Protein AF-A0AA46AZ14-F1 (afdb_monomer_lite)

Foldseek 3Di:
DKDKQAQQDAPDPVSVVCLCVLLVPLVQWDDWDDDDRIIITDGDLVPDDLVSLVSVLVSCVVRVGDLPVCVVNPPDQSDPVSVVSNVVSVVVVVVVVVVPD

Sequence (101 aa):
MELEAKSVYFFSQQDEDFFFEWIGRIGCINNVVGRGGTIYIGLDQNAVLEDEVWEIVAVFSRYRVPLAQLGALDRAGYSRVLRRELRRWSAQKAEGTQELE

pLDDT: mean 82.37, std 15.9, range [35.94, 97.38]

Secondary structure (DSSP, 8-state):
-EEEEET---SSHHHHHHHHHHHHT-TTEEEEEEETTEEEEEE-TTS--HHHHHHHHHHHHHTT--GGGGGGG-SS---HHHHHHHHHHHHHHHHHHTT--

Structure (mmCIF, N/CA/C/O backbone):
data_AF-A0AA46AZ14-F1
#
_entry.id   AF-A0AA46AZ14-F1
#
loop_
_atom_site.group_PDB
_atom_site.id
_atom_site.type_symbol
_atom_site.label_atom_id
_atom_site.label_alt_id
_atom_site.label_comp_id
_atom_site.label_asym_id
_atom_site.label_entity_id
_atom_site.label_seq_id
_atom_site.pdbx_PDB_ins_code
_atom_site.Cartn_x
_atom_site.Cartn_y
_atom_site.Cartn_z
_atom_site.occupancy
_atom_site.B_iso_or_equiv
_atom_site.auth_seq_id
_atom_site.auth_comp_id
_atom_site.auth_asym_id
_atom_site.auth_atom_id
_atom_site.pdbx_PDB_model_num
ATOM 1 N N . MET A 1 1 ? 7.741 -10.047 -2.901 1.00 87.38 1 MET A N 1
ATOM 2 C CA . MET A 1 1 ? 7.834 -9.411 -1.566 1.00 87.38 1 MET A CA 1
ATOM 3 C C . MET A 1 1 ? 6.456 -9.432 -0.935 1.00 87.38 1 MET A C 1
ATOM 5 O O . MET A 1 1 ? 5.487 -9.519 -1.673 1.00 87.38 1 MET A O 1
ATOM 9 N N . GLU A 1 2 ? 6.360 -9.378 0.388 1.00 91.81 2 GLU A N 1
ATOM 10 C CA . GLU A 1 2 ? 5.081 -9.290 1.096 1.00 91.81 2 GLU A CA 1
ATOM 11 C C . GLU A 1 2 ? 5.080 -8.051 2.000 1.00 91.81 2 GLU A C 1
ATOM 13 O O . GLU A 1 2 ? 6.086 -7.758 2.650 1.00 91.81 2 GLU A O 1
ATOM 18 N N . LEU A 1 3 ? 3.978 -7.303 1.979 1.00 93.38 3 LEU A N 1
ATOM 19 C CA . LEU A 1 3 ? 3.699 -6.166 2.852 1.00 93.38 3 LEU A CA 1
ATOM 20 C C . LEU A 1 3 ? 2.645 -6.574 3.885 1.00 93.38 3 LEU A C 1
ATOM 22 O O . LEU A 1 3 ? 1.748 -7.363 3.596 1.00 93.38 3 LEU A O 1
ATOM 26 N N . GLU A 1 4 ? 2.732 -6.006 5.081 1.00 94.19 4 GLU A N 1
ATOM 27 C CA . GLU A 1 4 ? 1.869 -6.319 6.215 1.00 94.19 4 GLU A CA 1
ATOM 28 C C . GLU A 1 4 ? 1.075 -5.085 6.655 1.00 94.19 4 GLU A C 1
ATOM 30 O O . GLU A 1 4 ? 1.617 -4.133 7.221 1.00 94.19 4 GLU A O 1
ATOM 35 N N . ALA A 1 5 ? -0.239 -5.117 6.471 1.00 93.56 5 ALA A N 1
ATOM 36 C CA . ALA A 1 5 ? -1.153 -4.127 7.020 1.00 93.56 5 ALA A CA 1
ATOM 37 C C . ALA A 1 5 ? -1.755 -4.653 8.332 1.00 93.56 5 ALA A C 1
ATOM 39 O O . ALA A 1 5 ? -2.718 -5.420 8.344 1.00 93.56 5 ALA A O 1
ATOM 40 N N . LYS A 1 6 ? -1.123 -4.285 9.453 1.00 91.38 6 LYS A N 1
ATOM 41 C CA . LYS A 1 6 ? -1.500 -4.733 10.804 1.00 91.38 6 LYS A CA 1
ATOM 42 C C . LYS A 1 6 ? -2.581 -3.850 11.402 1.00 91.38 6 LYS A C 1
ATOM 44 O O . LYS A 1 6 ? -2.446 -2.630 11.367 1.00 91.38 6 LYS A O 1
ATOM 49 N N . SER A 1 7 ? -3.578 -4.479 12.020 1.00 86.75 7 SER A N 1
ATOM 50 C CA . SER A 1 7 ? -4.634 -3.816 12.792 1.00 86.75 7 SER A CA 1
ATOM 51 C C . SER A 1 7 ? -5.295 -2.667 12.028 1.00 86.75 7 SER A C 1
ATOM 53 O O . SER A 1 7 ? -5.525 -1.596 12.590 1.00 86.75 7 SER A O 1
ATOM 55 N N . VAL A 1 8 ? -5.564 -2.879 10.735 1.00 91.38 8 VAL A N 1
ATOM 56 C CA . VAL A 1 8 ? -6.283 -1.898 9.921 1.00 91.38 8 VAL A CA 1
ATOM 57 C C . VAL A 1 8 ? -7.666 -1.699 10.523 1.00 91.38 8 VAL A C 1
ATOM 59 O O . VAL A 1 8 ? -8.389 -2.663 10.770 1.00 91.38 8 VAL A O 1
ATOM 62 N N . TYR A 1 9 ? -8.007 -0.444 10.790 1.00 90.88 9 TYR A N 1
ATOM 63 C CA . TYR A 1 9 ? -9.303 -0.085 11.335 1.00 90.88 9 TYR A CA 1
ATOM 64 C C . TYR A 1 9 ? -10.186 0.466 10.224 1.00 90.88 9 TYR A C 1
ATOM 66 O O . TYR A 1 9 ? -9.896 1.529 9.674 1.00 90.88 9 TYR A O 1
ATOM 74 N N . PHE A 1 10 ? -11.259 -0.257 9.918 1.00 94.19 10 PHE A N 1
ATOM 75 C CA . PHE A 1 10 ? -12.283 0.173 8.974 1.00 94.19 10 PHE A CA 1
ATOM 76 C C . PHE A 1 10 ? -13.452 0.793 9.732 1.00 94.19 10 PHE A C 1
ATOM 78 O O . PHE A 1 10 ? -13.935 0.234 10.717 1.00 94.19 10 PHE A O 1
ATOM 85 N N . PHE A 1 11 ? -13.930 1.948 9.270 1.00 92.88 11 PHE A N 1
ATOM 86 C CA . PHE A 1 11 ? -15.050 2.639 9.923 1.00 92.88 11 PHE A CA 1
ATOM 87 C C . PHE A 1 11 ? -16.424 2.095 9.505 1.00 92.88 11 PHE A C 1
ATOM 89 O O . PHE A 1 11 ? -17.430 2.387 10.150 1.00 92.88 11 PHE A O 1
ATOM 96 N N . SER A 1 12 ? -16.487 1.336 8.410 1.00 96.62 12 SER A N 1
ATOM 97 C CA . SER A 1 12 ? -17.700 0.693 7.896 1.00 96.62 12 SER A CA 1
ATOM 98 C C . SER A 1 12 ? -17.339 -0.428 6.921 1.00 96.62 12 SER A C 1
ATOM 100 O O . SER A 1 12 ? -16.217 -0.454 6.418 1.00 96.62 12 SER A O 1
ATOM 102 N N . GLN A 1 13 ? -18.304 -1.288 6.582 1.00 96.25 13 GLN A N 1
ATOM 103 C CA . GLN A 1 13 ? -18.116 -2.310 5.543 1.00 96.25 13 GLN A CA 1
ATOM 104 C C . GLN A 1 13 ? -17.702 -1.693 4.201 1.00 96.25 13 GLN A C 1
ATOM 106 O O . GLN A 1 13 ? -16.789 -2.173 3.550 1.00 96.25 13 GLN A O 1
ATOM 111 N N . GLN A 1 14 ? -18.311 -0.566 3.824 1.00 97.38 14 GLN A N 1
ATOM 112 C CA . GLN A 1 14 ? -17.982 0.126 2.579 1.00 97.38 14 GLN A CA 1
ATOM 113 C C . GLN A 1 14 ? -16.526 0.625 2.557 1.00 97.38 14 GLN A C 1
ATOM 115 O O . GLN A 1 14 ? -15.893 0.653 1.507 1.00 97.38 14 GLN A O 1
ATOM 120 N N . ASP A 1 15 ? -15.994 1.044 3.707 1.00 96.75 15 ASP A N 1
ATOM 121 C CA . ASP A 1 15 ? -14.606 1.504 3.838 1.00 96.75 15 ASP A CA 1
ATOM 122 C C . ASP A 1 15 ? -13.606 0.344 3.708 1.00 96.75 15 ASP A C 1
ATOM 124 O O . ASP A 1 15 ? -12.543 0.515 3.108 1.00 96.75 15 ASP A O 1
ATOM 128 N N . GLU A 1 16 ? -13.974 -0.834 4.217 1.00 95.31 16 GLU A N 1
ATOM 129 C CA . GLU A 1 16 ? -13.253 -2.091 3.995 1.00 95.31 16 GLU A CA 1
ATOM 130 C C . GLU A 1 16 ? -13.298 -2.511 2.518 1.00 95.31 16 GLU A C 1
ATOM 132 O O . GLU A 1 16 ? -12.259 -2.807 1.927 1.00 95.31 16 GLU A O 1
ATOM 137 N N . ASP A 1 17 ? -14.469 -2.460 1.884 1.00 96.31 17 ASP A N 1
ATOM 138 C CA . ASP A 1 17 ? -14.624 -2.810 0.469 1.00 96.31 17 ASP A CA 1
ATOM 139 C C . ASP A 1 17 ? -13.764 -1.897 -0.418 1.00 96.31 17 ASP A C 1
ATOM 141 O O . ASP A 1 17 ? -13.045 -2.375 -1.298 1.00 96.31 17 ASP A O 1
ATOM 145 N N . PHE A 1 18 ? -13.747 -0.587 -0.134 1.00 97.06 18 PHE A N 1
ATOM 146 C CA . PHE A 1 18 ? -12.887 0.366 -0.838 1.00 97.06 18 PHE A CA 1
ATOM 147 C C . PHE A 1 18 ? -11.399 0.060 -0.672 1.00 97.06 18 PHE A C 1
ATOM 149 O O . PHE A 1 18 ? -10.643 0.232 -1.628 1.00 97.06 18 PHE A O 1
ATOM 156 N N . PHE A 1 19 ? -10.964 -0.396 0.505 1.00 95.94 19 PHE A N 1
ATOM 157 C CA . PHE A 1 19 ? -9.573 -0.787 0.723 1.00 95.94 19 PHE A CA 1
ATOM 158 C C . PHE A 1 19 ? -9.172 -1.931 -0.209 1.00 95.94 19 PHE A C 1
ATOM 160 O O . PHE A 1 19 ? -8.167 -1.835 -0.917 1.00 95.94 19 PHE A O 1
ATOM 167 N N . PHE A 1 20 ? -9.972 -2.999 -0.237 1.00 95.38 20 PHE A N 1
ATOM 168 C CA . PHE A 1 20 ? -9.674 -4.175 -1.050 1.00 95.38 20 PHE A CA 1
ATOM 169 C C . PHE A 1 20 ? -9.827 -3.906 -2.549 1.00 95.38 20 PHE A C 1
ATOM 171 O O . PHE A 1 20 ? -8.990 -4.357 -3.331 1.00 95.38 20 PHE A O 1
ATOM 178 N N . GLU A 1 21 ? -10.836 -3.135 -2.960 1.00 96.38 21 GLU A N 1
ATOM 179 C CA . GLU A 1 21 ? -11.024 -2.728 -4.356 1.00 96.38 21 GLU A CA 1
ATOM 180 C C . GLU A 1 21 ? -9.859 -1.866 -4.853 1.00 96.38 21 GLU A C 1
ATOM 182 O O . GLU A 1 21 ? -9.366 -2.069 -5.964 1.00 96.38 21 GLU A O 1
ATOM 187 N N . TRP A 1 22 ? -9.395 -0.918 -4.035 1.00 96.88 22 TRP A N 1
ATOM 188 C CA . TRP A 1 22 ? -8.267 -0.063 -4.386 1.00 96.88 22 TRP A CA 1
ATOM 189 C C . TRP A 1 22 ? -6.985 -0.887 -4.523 1.00 96.88 22 TRP A C 1
ATOM 191 O O . TRP A 1 22 ? -6.348 -0.844 -5.573 1.00 96.88 22 TRP A O 1
ATOM 201 N N . ILE A 1 23 ? -6.643 -1.705 -3.524 1.00 95.44 23 ILE A N 1
ATOM 202 C CA . ILE A 1 23 ? -5.461 -2.578 -3.582 1.00 95.44 23 ILE A CA 1
ATOM 203 C C . ILE A 1 23 ? -5.521 -3.527 -4.782 1.00 95.44 23 ILE A C 1
ATOM 205 O O . ILE A 1 23 ? -4.524 -3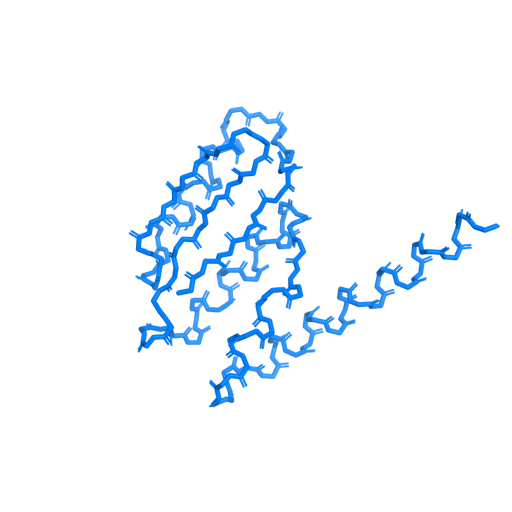.692 -5.478 1.00 95.44 23 ILE A O 1
ATOM 209 N N . GLY A 1 24 ? -6.685 -4.115 -5.064 1.00 94.88 24 GLY A N 1
ATOM 210 C CA . GLY A 1 24 ? -6.866 -5.047 -6.178 1.00 94.88 24 GLY A CA 1
ATOM 211 C C . GLY A 1 24 ? -6.685 -4.427 -7.569 1.00 94.88 24 GLY A C 1
ATOM 212 O O . GLY A 1 24 ? -6.552 -5.162 -8.545 1.00 94.88 24 GLY A O 1
ATOM 213 N N . ARG A 1 25 ? -6.670 -3.093 -7.683 1.00 95.75 25 ARG A N 1
ATOM 214 C CA . ARG A 1 25 ? -6.407 -2.371 -8.940 1.00 95.75 25 ARG A CA 1
ATOM 215 C C . ARG A 1 25 ? -4.929 -2.076 -9.187 1.00 95.75 25 ARG A C 1
ATOM 217 O O . ARG A 1 25 ? -4.585 -1.671 -10.295 1.00 95.75 25 ARG A O 1
ATOM 224 N N . ILE A 1 26 ? -4.071 -2.248 -8.185 1.00 95.06 26 ILE A N 1
ATOM 225 C CA . ILE A 1 26 ? -2.637 -1.969 -8.295 1.00 95.06 26 ILE A CA 1
ATOM 226 C C . ILE A 1 26 ? -1.969 -3.178 -8.962 1.00 95.06 26 ILE A C 1
ATOM 228 O O . ILE A 1 26 ? -1.960 -4.272 -8.404 1.00 95.06 26 ILE A O 1
ATOM 232 N N . GLY A 1 27 ? -1.417 -2.994 -10.160 1.00 94.38 27 GLY A N 1
ATOM 233 C CA . GLY A 1 27 ? -0.978 -4.090 -11.031 1.00 94.38 27 GLY A CA 1
ATOM 234 C C . GLY A 1 27 ? 0.177 -4.929 -10.478 1.00 94.38 27 GLY A C 1
ATOM 235 O O . GLY A 1 27 ? 0.197 -6.143 -10.679 1.00 94.38 27 GLY A O 1
ATOM 236 N N . CYS A 1 28 ? 1.109 -4.332 -9.733 1.00 92.62 28 CYS A N 1
ATOM 237 C CA . CYS A 1 28 ? 2.194 -5.073 -9.082 1.00 92.62 28 CYS A CA 1
ATOM 238 C C . CYS A 1 28 ? 1.754 -5.913 -7.868 1.00 92.62 28 CYS A C 1
ATOM 240 O O . CYS A 1 28 ? 2.569 -6.673 -7.331 1.00 92.62 28 CYS A O 1
ATOM 242 N N . ILE A 1 29 ? 0.492 -5.815 -7.432 1.00 95.19 29 ILE A N 1
ATOM 243 C CA . ILE A 1 29 ? -0.060 -6.615 -6.336 1.00 95.19 29 ILE A CA 1
ATOM 244 C C . ILE A 1 29 ? -0.632 -7.912 -6.902 1.00 95.19 29 ILE A C 1
ATOM 246 O O . ILE A 1 29 ? -1.594 -7.920 -7.663 1.00 95.19 29 ILE A O 1
ATOM 250 N N . ASN A 1 30 ? -0.037 -9.035 -6.5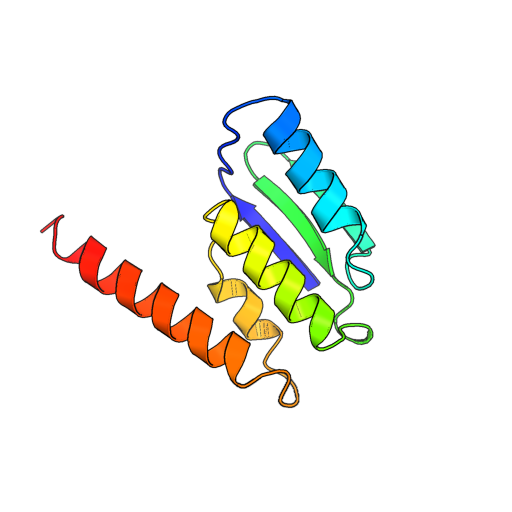09 1.00 94.56 30 ASN A N 1
ATOM 251 C CA . ASN A 1 30 ? -0.395 -10.355 -7.031 1.00 94.56 30 ASN A CA 1
ATOM 252 C C . ASN A 1 30 ? -1.249 -11.184 -6.067 1.00 94.56 30 ASN A C 1
ATOM 254 O O . ASN A 1 30 ? -1.795 -12.213 -6.466 1.00 94.56 30 ASN A O 1
ATOM 258 N N . ASN A 1 31 ? -1.349 -10.771 -4.802 1.00 94.75 31 ASN A N 1
ATOM 259 C CA . ASN A 1 31 ? -2.087 -11.506 -3.786 1.00 94.75 31 ASN A CA 1
ATOM 260 C C . ASN A 1 31 ? -2.486 -10.603 -2.613 1.00 94.75 31 ASN A C 1
ATOM 262 O O . ASN A 1 31 ? -1.710 -9.744 -2.203 1.00 94.75 31 ASN A O 1
ATOM 266 N N . VAL A 1 32 ? -3.658 -10.842 -2.023 1.00 95.50 32 VAL A N 1
ATOM 267 C CA . VAL A 1 32 ? -4.123 -10.157 -0.807 1.00 95.50 32 VAL A CA 1
ATOM 268 C C . VAL A 1 32 ? -4.842 -11.165 0.080 1.00 95.50 32 VAL A C 1
ATOM 270 O O . VAL A 1 32 ? -5.825 -11.771 -0.340 1.00 95.50 32 VAL A O 1
ATOM 273 N N . VAL A 1 33 ? -4.355 -11.372 1.304 1.00 93.88 33 VAL A N 1
ATOM 274 C CA . VAL A 1 33 ? -4.902 -12.377 2.226 1.00 93.88 33 VAL A CA 1
ATOM 275 C C . VAL A 1 33 ? -4.970 -11.828 3.645 1.00 93.88 33 VAL A C 1
ATOM 277 O O . VAL A 1 33 ? -3.956 -11.444 4.223 1.00 93.88 33 VAL A O 1
ATOM 280 N N . GLY A 1 34 ? -6.157 -11.858 4.249 1.00 91.06 34 GLY A N 1
ATOM 281 C CA . GLY A 1 34 ? -6.327 -11.611 5.681 1.00 91.06 34 GLY A CA 1
ATOM 282 C C . GLY A 1 34 ? -5.974 -12.846 6.513 1.00 91.06 34 GLY A C 1
ATOM 283 O O . GLY A 1 34 ? -6.446 -13.948 6.227 1.00 91.06 34 GLY A O 1
ATOM 284 N N . ARG A 1 35 ? -5.156 -12.687 7.559 1.00 90.56 35 ARG A N 1
ATOM 285 C CA . ARG A 1 35 ? -4.914 -13.722 8.578 1.00 90.56 35 ARG A CA 1
ATOM 286 C C . ARG A 1 35 ? -4.892 -13.091 9.966 1.00 90.56 35 ARG A C 1
ATOM 288 O O . ARG A 1 35 ? -3.994 -12.316 10.298 1.00 90.56 35 ARG A O 1
ATOM 295 N N . GLY A 1 36 ? -5.872 -13.450 10.793 1.00 88.75 36 GLY A N 1
ATOM 296 C CA . GLY A 1 36 ? -6.053 -12.823 12.102 1.00 88.75 36 GLY A CA 1
ATOM 297 C C . GLY A 1 36 ? -6.277 -11.316 11.954 1.00 88.75 36 GLY A C 1
ATOM 298 O O . GLY A 1 36 ? -7.140 -10.900 11.192 1.00 88.75 36 GLY A O 1
ATOM 299 N N . GLY A 1 37 ? -5.482 -10.507 12.658 1.00 89.19 37 GLY A N 1
ATOM 300 C CA . GLY A 1 37 ? -5.537 -9.039 12.598 1.00 89.19 37 GLY A CA 1
ATOM 301 C C . GLY A 1 37 ? -4.611 -8.393 11.562 1.00 89.19 37 GLY A C 1
ATOM 302 O O . GLY A 1 37 ? -4.356 -7.193 11.653 1.00 89.19 37 GLY A O 1
ATOM 303 N N . THR A 1 38 ? -4.059 -9.164 10.623 1.00 93.62 38 THR A N 1
ATOM 304 C CA . THR A 1 38 ? -3.102 -8.664 9.626 1.00 93.62 38 THR A CA 1
ATOM 305 C C . THR A 1 38 ? -3.580 -8.991 8.220 1.00 93.62 38 THR A C 1
ATOM 307 O O . THR A 1 38 ? -3.975 -10.123 7.938 1.00 93.62 38 THR A O 1
ATOM 310 N N . ILE A 1 39 ? -3.490 -8.012 7.324 1.00 95.81 39 ILE A N 1
ATOM 311 C CA . ILE A 1 39 ? -3.682 -8.206 5.889 1.00 95.81 39 ILE A CA 1
ATOM 312 C C . ILE A 1 39 ? -2.301 -8.297 5.240 1.00 95.81 39 ILE A C 1
ATOM 314 O O . ILE A 1 39 ? -1.491 -7.376 5.346 1.00 95.81 39 ILE A O 1
ATOM 318 N N . TYR A 1 40 ? -2.033 -9.425 4.595 1.00 95.19 40 TYR A N 1
ATOM 319 C CA . TYR A 1 40 ? -0.805 -9.702 3.863 1.00 95.19 40 TYR A CA 1
ATOM 320 C C . TYR A 1 40 ? -1.017 -9.380 2.389 1.00 95.19 40 TYR A C 1
ATOM 322 O O . TYR A 1 40 ? -1.970 -9.862 1.777 1.00 95.19 40 TYR A O 1
ATOM 330 N N . ILE A 1 41 ? -0.139 -8.556 1.829 1.00 95.94 41 ILE A N 1
ATOM 331 C CA . ILE A 1 41 ? -0.239 -8.040 0.464 1.00 95.94 41 ILE A CA 1
ATOM 332 C C . ILE A 1 41 ? 1.016 -8.482 -0.288 1.00 95.94 41 ILE A C 1
ATOM 334 O O . ILE A 1 41 ? 2.121 -8.002 -0.030 1.00 95.94 41 ILE A O 1
ATOM 338 N N . GLY A 1 42 ? 0.848 -9.433 -1.200 1.00 94.81 42 GLY A N 1
ATOM 339 C CA . GLY A 1 42 ? 1.898 -9.934 -2.076 1.00 94.81 42 GLY A CA 1
ATOM 340 C C . GLY A 1 42 ? 2.164 -8.965 -3.223 1.00 94.81 42 GLY A C 1
ATOM 341 O O . GLY A 1 42 ? 1.245 -8.550 -3.923 1.00 94.81 42 GLY A O 1
ATOM 342 N N . LEU A 1 43 ? 3.434 -8.622 -3.417 1.00 91.62 43 LEU A N 1
ATOM 343 C CA . LEU A 1 43 ? 3.903 -7.682 -4.428 1.00 91.62 43 LEU A CA 1
ATOM 344 C C . LEU A 1 43 ? 5.035 -8.296 -5.262 1.00 91.62 43 LEU A C 1
ATOM 346 O O . LEU A 1 43 ? 6.009 -8.836 -4.715 1.00 91.62 43 LEU A O 1
ATOM 350 N N . ASP A 1 44 ? 4.929 -8.188 -6.586 1.00 90.88 44 ASP A N 1
ATOM 351 C CA . ASP A 1 44 ? 6.016 -8.505 -7.512 1.00 90.88 44 ASP A CA 1
ATOM 352 C C . ASP A 1 44 ? 6.939 -7.294 -7.682 1.00 90.88 44 ASP A C 1
ATOM 354 O O . ASP A 1 44 ? 6.600 -6.314 -8.335 1.00 90.88 44 ASP A O 1
ATOM 358 N N . GLN A 1 45 ? 8.138 -7.381 -7.103 1.00 84.31 45 GLN A N 1
ATOM 359 C CA . GLN A 1 45 ? 9.123 -6.296 -7.120 1.00 84.31 45 GLN A CA 1
ATOM 360 C C . GLN A 1 45 ? 9.639 -5.964 -8.522 1.00 84.31 45 GLN A C 1
ATOM 362 O O . GLN A 1 45 ? 10.111 -4.852 -8.737 1.00 84.31 45 GLN A O 1
ATOM 367 N N . ASN A 1 46 ? 9.581 -6.912 -9.459 1.00 83.81 46 ASN A N 1
ATOM 368 C CA . ASN A 1 46 ? 10.090 -6.697 -10.812 1.00 83.81 46 ASN A CA 1
ATOM 369 C C . ASN A 1 46 ? 9.063 -6.004 -11.718 1.00 83.81 46 ASN A C 1
ATOM 371 O O . ASN A 1 46 ? 9.426 -5.558 -12.804 1.00 83.81 46 ASN A O 1
ATOM 375 N N . ALA A 1 47 ? 7.804 -5.923 -11.279 1.00 85.06 47 ALA A N 1
ATOM 376 C CA . ALA A 1 47 ? 6.695 -5.346 -12.031 1.00 85.06 47 ALA A CA 1
ATOM 377 C C . ALA A 1 47 ? 6.253 -3.968 -11.507 1.00 85.06 47 ALA A C 1
ATOM 379 O O . ALA A 1 47 ? 5.343 -3.381 -12.078 1.00 85.06 47 ALA A O 1
ATOM 380 N N . VAL A 1 48 ? 6.878 -3.455 -10.438 1.00 86.00 48 VAL A N 1
ATOM 381 C CA . VAL A 1 48 ? 6.474 -2.193 -9.798 1.00 86.00 48 VAL A CA 1
ATOM 382 C C . VAL A 1 48 ? 6.740 -1.000 -10.712 1.00 86.00 48 VAL A C 1
ATOM 384 O O . VAL A 1 48 ? 7.887 -0.718 -11.069 1.00 86.00 48 VAL A O 1
ATOM 387 N N . LEU A 1 49 ? 5.682 -0.258 -11.028 1.00 86.44 49 LEU A N 1
ATOM 388 C CA . LEU A 1 49 ? 5.747 1.030 -11.717 1.00 86.44 49 LEU A CA 1
ATOM 389 C C . LEU A 1 49 ? 5.724 2.200 -10.722 1.00 86.44 49 LEU A C 1
ATOM 391 O O . LEU A 1 49 ? 5.267 2.064 -9.589 1.00 86.44 49 LEU A O 1
ATOM 395 N N . GLU A 1 50 ? 6.191 3.380 -11.146 1.00 80.69 50 GLU A N 1
ATOM 396 C CA . GLU A 1 50 ? 6.217 4.567 -10.274 1.00 80.69 50 GLU A CA 1
ATOM 397 C C . GLU A 1 50 ? 4.815 4.942 -9.774 1.00 80.69 50 GLU A C 1
ATOM 399 O O . GLU A 1 50 ? 4.635 5.124 -8.571 1.00 80.69 50 GLU A O 1
ATOM 404 N N . ASP A 1 51 ? 3.821 4.987 -10.664 1.00 85.31 51 ASP A N 1
ATOM 405 C CA . ASP A 1 51 ? 2.431 5.319 -10.318 1.00 85.31 51 ASP A CA 1
ATOM 406 C C . ASP A 1 51 ? 1.827 4.324 -9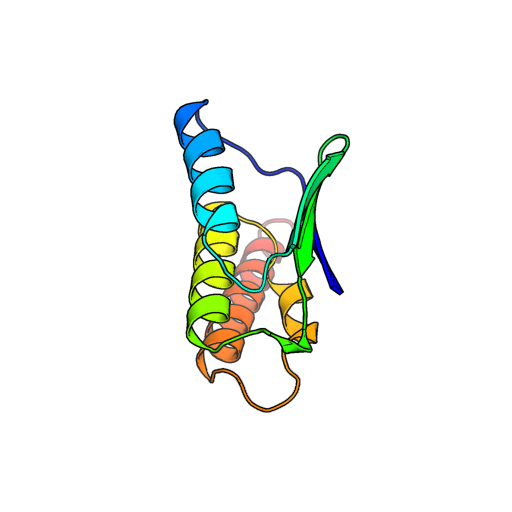.317 1.00 85.31 51 ASP A C 1
ATOM 408 O O . ASP A 1 51 ? 1.058 4.700 -8.440 1.00 85.31 51 ASP A O 1
ATOM 412 N N . GLU A 1 52 ? 2.239 3.060 -9.348 1.00 89.56 52 GLU A N 1
ATOM 413 C CA . GLU A 1 52 ? 1.763 2.061 -8.387 1.00 89.56 52 GLU A CA 1
ATOM 414 C C . GLU A 1 52 ? 2.340 2.287 -6.988 1.00 89.56 52 GLU A C 1
ATOM 416 O O . GLU A 1 52 ? 1.651 2.073 -5.991 1.00 89.56 52 GLU A O 1
ATOM 421 N N . VAL A 1 53 ? 3.580 2.783 -6.889 1.00 87.50 53 VAL A N 1
ATOM 422 C CA . VAL A 1 53 ? 4.157 3.195 -5.599 1.00 87.50 53 VAL A CA 1
ATOM 423 C C . VAL A 1 53 ? 3.324 4.321 -4.985 1.00 87.50 53 VAL A C 1
ATOM 425 O O . VAL A 1 53 ? 3.116 4.326 -3.770 1.00 87.50 53 VAL A O 1
ATOM 428 N N . TRP A 1 54 ? 2.812 5.248 -5.800 1.00 86.00 54 TRP A N 1
ATOM 429 C CA . TRP A 1 54 ? 1.915 6.304 -5.327 1.00 86.00 54 TRP A CA 1
ATOM 430 C C . TRP A 1 54 ? 0.617 5.746 -4.757 1.00 86.00 54 TRP A C 1
ATOM 432 O O . TRP A 1 54 ? 0.236 6.129 -3.649 1.00 86.00 54 TRP A O 1
ATOM 442 N N . GLU A 1 55 ? -0.020 4.817 -5.465 1.00 92.12 55 GLU A N 1
ATOM 443 C CA . GLU A 1 55 ? -1.264 4.188 -5.018 1.00 92.12 55 GLU A CA 1
ATOM 444 C C . GLU A 1 55 ? -1.062 3.409 -3.709 1.00 92.12 55 GLU A C 1
ATOM 446 O O . GLU A 1 55 ? -1.843 3.559 -2.766 1.00 92.12 55 GLU A O 1
ATOM 451 N N . ILE A 1 56 ? 0.043 2.662 -3.582 1.00 91.69 56 ILE A N 1
ATOM 452 C CA . ILE A 1 56 ? 0.376 1.937 -2.346 1.00 91.69 56 ILE A CA 1
ATOM 453 C C . ILE A 1 56 ? 0.580 2.914 -1.181 1.00 91.69 56 ILE A C 1
ATOM 455 O O . ILE A 1 56 ? 0.028 2.711 -0.097 1.00 91.69 56 ILE A O 1
ATOM 459 N N . VAL A 1 57 ? 1.344 3.994 -1.385 1.00 90.12 57 VAL A N 1
ATOM 460 C CA . VAL A 1 57 ? 1.571 5.016 -0.349 1.00 90.12 57 VAL A CA 1
ATOM 461 C C . VAL A 1 57 ? 0.258 5.689 0.055 1.00 90.12 57 VAL A C 1
ATOM 463 O O . VAL A 1 57 ? 0.037 5.910 1.249 1.00 90.12 57 VAL A O 1
ATOM 466 N N . ALA A 1 58 ? -0.617 5.998 -0.904 1.00 91.62 58 ALA A N 1
ATOM 467 C CA . ALA A 1 58 ? -1.905 6.635 -0.654 1.00 91.62 58 ALA A CA 1
ATOM 468 C C . ALA A 1 58 ? -2.828 5.744 0.189 1.00 91.62 58 ALA A C 1
ATOM 470 O O . ALA A 1 58 ? -3.329 6.195 1.226 1.00 91.62 58 ALA A O 1
ATOM 471 N N . VAL A 1 59 ? -2.986 4.472 -0.195 1.00 94.38 59 VAL A N 1
ATOM 472 C CA . VAL A 1 59 ? -3.765 3.484 0.567 1.00 94.38 59 VAL A CA 1
ATOM 473 C C . VAL A 1 59 ? -3.187 3.326 1.969 1.00 94.38 59 VAL A C 1
ATOM 475 O O . VAL A 1 59 ? -3.896 3.491 2.960 1.00 94.38 59 VAL A O 1
ATOM 478 N N . PHE A 1 60 ? -1.885 3.072 2.091 1.00 92.00 60 PHE A N 1
ATOM 479 C CA . PHE A 1 60 ? -1.274 2.819 3.395 1.00 92.00 60 PHE A CA 1
ATOM 480 C C . PHE A 1 60 ? -1.412 4.032 4.319 1.00 92.00 60 PHE A C 1
ATOM 482 O O . PHE A 1 60 ? -1.730 3.879 5.496 1.00 92.00 60 PHE A O 1
ATOM 489 N N . SER A 1 61 ? -1.266 5.245 3.784 1.00 89.62 61 SER A N 1
ATOM 490 C CA . SER A 1 61 ? -1.459 6.477 4.554 1.00 89.62 61 SER A CA 1
ATOM 491 C C . SER A 1 61 ? -2.907 6.643 5.020 1.00 89.62 61 SER A C 1
ATOM 493 O O . SER A 1 61 ? -3.140 6.958 6.187 1.00 89.62 61 SER A O 1
ATOM 495 N N . ARG A 1 62 ? -3.887 6.395 4.139 1.00 92.06 62 ARG A N 1
ATOM 496 C CA . ARG A 1 62 ? -5.319 6.510 4.458 1.00 92.06 62 ARG A CA 1
ATOM 497 C C . ARG A 1 62 ? -5.730 5.569 5.588 1.00 92.06 62 ARG A C 1
ATOM 499 O O . ARG A 1 62 ? -6.429 5.987 6.507 1.00 92.06 62 ARG A O 1
ATOM 506 N N . TYR A 1 63 ? -5.249 4.332 5.536 1.00 93.06 63 TYR A N 1
ATOM 507 C CA . TYR A 1 63 ? -5.592 3.276 6.488 1.00 93.06 63 TYR A CA 1
ATOM 508 C C . TYR A 1 63 ? -4.570 3.135 7.628 1.00 93.06 63 TYR A C 1
ATOM 510 O O . TYR A 1 63 ? -4.586 2.152 8.366 1.00 93.06 63 TYR A O 1
ATOM 518 N N . ARG A 1 64 ? -3.689 4.135 7.796 1.00 90.31 64 ARG A N 1
ATOM 519 C CA . ARG A 1 64 ? -2.667 4.227 8.859 1.00 90.31 64 ARG A CA 1
ATOM 520 C C . ARG A 1 64 ? -1.728 3.018 8.942 1.00 90.31 64 ARG A C 1
ATOM 522 O O . ARG A 1 64 ? -1.184 2.711 10.003 1.00 90.31 64 ARG A O 1
ATOM 529 N N . VAL A 1 65 ? -1.489 2.360 7.816 1.00 91.25 65 VAL A N 1
ATOM 530 C CA . VAL A 1 65 ? -0.524 1.270 7.704 1.00 91.25 65 VAL A CA 1
ATOM 531 C C . VAL A 1 65 ? 0.896 1.852 7.676 1.00 91.25 65 VAL A C 1
ATOM 533 O O . VAL A 1 65 ? 1.166 2.784 6.915 1.00 91.25 65 VAL A O 1
ATOM 536 N N . PRO A 1 66 ? 1.842 1.321 8.474 1.00 87.94 66 PRO A N 1
ATOM 537 C CA . PRO A 1 66 ? 3.218 1.807 8.477 1.00 87.94 66 PRO A CA 1
ATOM 538 C C . PRO A 1 66 ? 3.884 1.716 7.099 1.00 87.94 66 PRO A C 1
ATOM 540 O O . PRO A 1 66 ? 3.962 0.637 6.512 1.00 87.94 66 PRO A O 1
ATOM 543 N N . LEU A 1 67 ? 4.443 2.834 6.624 1.00 86.75 67 LEU A N 1
ATOM 544 C CA . LEU A 1 67 ? 5.127 2.916 5.325 1.00 86.75 67 LEU A CA 1
ATOM 545 C C . LEU A 1 67 ? 6.561 2.365 5.347 1.00 86.75 67 LEU A C 1
ATOM 547 O O . LEU A 1 67 ? 7.138 2.150 4.288 1.00 86.75 67 LEU A O 1
ATOM 551 N N . ALA A 1 68 ? 7.153 2.123 6.523 1.00 83.69 68 ALA A N 1
ATOM 552 C CA . ALA A 1 68 ? 8.569 1.744 6.668 1.00 83.69 68 ALA A CA 1
ATOM 553 C C . ALA A 1 68 ? 8.976 0.517 5.825 1.00 83.69 68 ALA A C 1
ATOM 555 O O . ALA A 1 68 ? 10.075 0.455 5.281 1.00 83.69 68 ALA A O 1
ATOM 556 N N . GLN A 1 69 ? 8.056 -0.429 5.673 1.00 85.50 69 GLN A N 1
ATOM 557 C CA . GLN A 1 69 ? 8.191 -1.637 4.856 1.00 85.50 69 GLN A CA 1
ATOM 558 C C . GLN A 1 69 ? 8.345 -1.347 3.353 1.00 85.50 69 GLN A C 1
ATOM 560 O O . GLN A 1 69 ? 9.028 -2.096 2.660 1.00 85.50 69 GLN A O 1
ATOM 565 N N . LEU A 1 70 ? 7.831 -0.215 2.859 1.00 84.62 70 LEU A N 1
ATOM 566 C CA . LEU A 1 70 ? 8.049 0.233 1.479 1.00 84.62 70 LEU A CA 1
ATOM 567 C C . LEU A 1 70 ? 9.499 0.664 1.220 1.00 84.62 70 LEU A C 1
ATOM 569 O O . LEU A 1 70 ? 9.890 0.795 0.067 1.00 84.62 70 LEU A O 1
ATOM 573 N N . GLY A 1 71 ? 10.330 0.830 2.256 1.00 77.69 71 GLY A N 1
ATOM 574 C CA . GLY A 1 71 ? 11.763 1.088 2.090 1.00 77.69 71 GLY A CA 1
ATOM 575 C C . GLY A 1 71 ? 12.494 -0.013 1.310 1.00 77.69 71 GLY A C 1
ATOM 576 O O . GLY A 1 71 ? 13.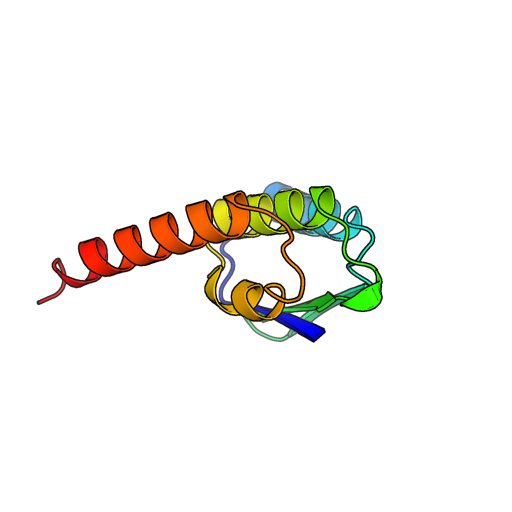493 0.260 0.657 1.00 77.69 71 GLY A O 1
ATOM 577 N N . ALA A 1 72 ? 11.975 -1.245 1.293 1.00 76.31 72 ALA A N 1
ATOM 578 C CA . ALA A 1 72 ? 12.525 -2.319 0.464 1.00 76.31 72 ALA A CA 1
ATOM 579 C C . ALA A 1 72 ? 12.285 -2.114 -1.047 1.00 76.31 72 ALA A C 1
ATOM 581 O O . ALA A 1 72 ? 12.965 -2.742 -1.859 1.00 76.31 72 ALA A O 1
ATOM 582 N N . LEU A 1 73 ? 11.356 -1.225 -1.422 1.00 73.25 73 LEU A N 1
ATOM 583 C CA . LEU A 1 73 ? 11.130 -0.785 -2.801 1.00 73.25 73 LEU A CA 1
ATOM 584 C C . LEU A 1 73 ? 12.130 0.301 -3.239 1.00 73.25 73 LEU A C 1
ATOM 586 O O . LEU A 1 73 ? 12.127 0.692 -4.401 1.00 73.25 73 LEU A O 1
ATOM 590 N N . ASP A 1 74 ? 13.042 0.749 -2.362 1.00 66.94 74 ASP A N 1
ATOM 591 C CA . ASP A 1 74 ? 14.092 1.743 -2.664 1.00 66.94 74 ASP A CA 1
ATOM 592 C C . ASP A 1 74 ? 15.243 1.179 -3.530 1.00 66.94 74 ASP A C 1
ATOM 594 O O . ASP A 1 74 ? 16.392 1.621 -3.468 1.00 66.94 74 ASP A O 1
ATOM 598 N N . ARG A 1 75 ? 14.959 0.179 -4.372 1.00 57.03 75 ARG A N 1
ATOM 599 C CA . ARG A 1 75 ? 15.880 -0.277 -5.414 1.00 57.03 75 ARG A CA 1
ATOM 600 C C . ARG A 1 75 ? 15.561 0.466 -6.708 1.00 57.03 75 ARG A C 1
ATOM 602 O O . ARG A 1 75 ? 14.503 0.292 -7.290 1.00 57.03 75 ARG A O 1
ATOM 609 N N . ALA A 1 76 ? 16.535 1.254 -7.160 1.00 50.16 76 ALA A N 1
ATOM 610 C CA . ALA A 1 76 ? 16.619 1.878 -8.486 1.00 50.16 76 ALA A CA 1
ATOM 611 C C . ALA A 1 76 ? 15.883 3.218 -8.728 1.00 50.16 76 ALA A C 1
ATOM 613 O O . ALA A 1 76 ? 15.690 3.605 -9.874 1.00 50.16 76 ALA A O 1
ATOM 614 N N . GLY A 1 77 ? 15.596 4.013 -7.687 1.00 55.56 77 GLY A N 1
ATOM 615 C CA . GLY A 1 77 ? 15.310 5.450 -7.867 1.00 55.56 77 GLY A CA 1
ATOM 616 C C . GLY A 1 77 ? 13.841 5.848 -8.076 1.00 55.56 77 GLY A C 1
ATOM 617 O O . GLY A 1 77 ? 13.584 6.991 -8.457 1.00 55.56 77 GLY A O 1
ATOM 618 N N . TYR A 1 78 ? 12.894 4.963 -7.755 1.00 57.62 78 TYR A N 1
ATOM 619 C CA . TYR A 1 78 ? 11.444 5.127 -7.943 1.00 57.62 78 TYR A CA 1
ATOM 620 C C . TYR A 1 78 ? 10.762 6.070 -6.943 1.00 57.62 78 TYR A C 1
ATOM 622 O O . TYR A 1 78 ? 9.925 5.701 -6.129 1.00 57.62 78 TYR A O 1
ATOM 630 N N . SER A 1 79 ? 11.081 7.346 -7.096 1.00 61.34 79 SER A N 1
ATOM 631 C CA . SER A 1 79 ? 10.349 8.501 -6.586 1.00 61.34 79 SER A CA 1
ATOM 632 C C . SER A 1 79 ? 10.982 9.173 -5.366 1.00 61.34 79 SER A C 1
ATOM 634 O O . SER A 1 79 ? 11.080 8.710 -4.227 1.00 61.34 79 SER A O 1
ATOM 636 N N . ARG A 1 80 ? 11.371 10.419 -5.615 1.00 64.44 80 ARG A N 1
ATOM 637 C CA . ARG A 1 80 ? 11.633 11.463 -4.618 1.00 64.44 80 ARG A CA 1
ATOM 638 C C . ARG A 1 80 ? 10.494 11.579 -3.582 1.00 64.44 80 ARG A C 1
ATOM 640 O O . ARG A 1 80 ? 10.712 12.102 -2.489 1.00 64.44 80 ARG A O 1
ATOM 647 N N . VAL A 1 81 ? 9.312 11.083 -3.941 1.00 63.34 81 VAL A N 1
ATOM 648 C CA . VAL A 1 81 ? 8.051 11.097 -3.201 1.00 63.34 81 VAL A CA 1
ATOM 649 C C . VAL A 1 81 ? 7.995 10.009 -2.148 1.00 63.34 81 VAL A C 1
ATOM 651 O O . VAL A 1 81 ? 7.723 10.357 -1.005 1.00 63.34 81 VAL A O 1
ATOM 654 N N . LEU A 1 82 ? 8.340 8.755 -2.461 1.00 69.38 82 LEU A N 1
ATOM 655 C CA . LEU A 1 82 ? 8.455 7.701 -1.449 1.00 69.38 82 LEU A CA 1
ATOM 656 C C . LEU A 1 82 ? 9.387 8.169 -0.323 1.00 69.38 82 LEU A C 1
ATOM 658 O O . LEU A 1 82 ? 9.034 8.138 0.851 1.00 69.38 82 LEU A O 1
ATOM 662 N N . ARG A 1 83 ? 10.526 8.775 -0.683 1.00 70.88 83 ARG A N 1
ATOM 663 C CA . ARG A 1 83 ? 11.446 9.405 0.281 1.00 70.88 83 ARG A CA 1
ATOM 664 C C . ARG A 1 83 ? 10.842 10.606 1.018 1.00 70.88 83 ARG A C 1
ATOM 666 O O . ARG A 1 83 ? 11.227 10.879 2.152 1.00 70.88 83 ARG A O 1
ATOM 673 N N . ARG A 1 84 ? 9.941 11.377 0.399 1.00 73.69 84 ARG A N 1
ATOM 674 C CA . ARG A 1 84 ? 9.241 12.498 1.055 1.00 73.69 84 ARG A CA 1
ATOM 675 C C . ARG A 1 84 ? 8.229 11.992 2.079 1.00 73.69 84 ARG A C 1
ATOM 677 O O . ARG A 1 84 ? 8.241 12.478 3.206 1.00 73.69 84 AR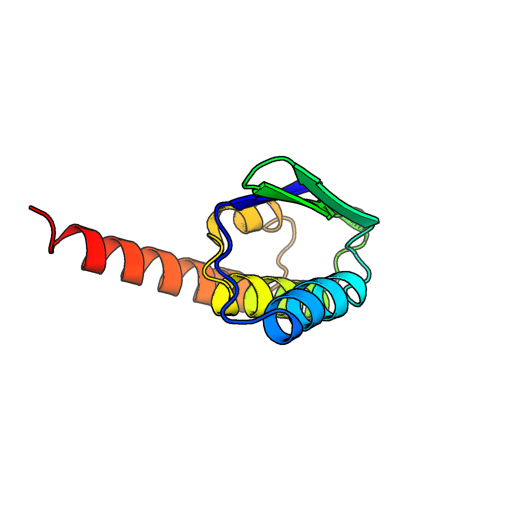G A O 1
ATOM 684 N N . GLU A 1 85 ? 7.400 11.028 1.708 1.00 72.19 85 GLU A N 1
ATOM 685 C CA . GLU A 1 85 ? 6.348 10.498 2.574 1.00 72.19 85 GLU A CA 1
ATOM 686 C C . GLU A 1 85 ? 6.932 9.616 3.690 1.00 72.19 85 GLU A C 1
ATOM 688 O O . GLU A 1 85 ? 6.532 9.767 4.841 1.00 72.19 85 GLU A O 1
ATOM 693 N N . LEU A 1 86 ? 7.990 8.834 3.428 1.00 70.81 86 LEU A N 1
ATOM 694 C CA . LEU A 1 86 ? 8.748 8.137 4.480 1.00 70.81 86 LEU A CA 1
ATOM 695 C C . LEU A 1 86 ? 9.327 9.106 5.523 1.00 70.81 86 LEU A C 1
ATOM 697 O O . LEU A 1 86 ? 9.285 8.821 6.721 1.00 70.81 86 LEU A O 1
ATOM 701 N N . ARG A 1 87 ? 9.832 10.274 5.094 1.00 74.06 87 ARG A N 1
ATOM 702 C CA . ARG A 1 87 ? 10.323 11.323 6.007 1.00 74.06 87 ARG A CA 1
ATOM 703 C C . ARG A 1 87 ? 9.197 11.931 6.837 1.00 74.06 87 ARG A C 1
ATOM 705 O O . ARG A 1 87 ? 9.362 12.080 8.041 1.00 74.06 87 ARG A O 1
ATOM 712 N N . ARG A 1 88 ? 8.060 12.253 6.213 1.00 72.38 88 ARG A N 1
ATOM 713 C CA . ARG A 1 88 ? 6.877 12.786 6.912 1.00 72.38 88 ARG A CA 1
ATOM 714 C C . ARG A 1 88 ? 6.350 11.813 7.959 1.00 72.38 88 ARG A C 1
ATOM 716 O O . ARG A 1 88 ? 6.111 12.214 9.091 1.00 72.38 88 ARG A O 1
ATOM 723 N N . TRP A 1 89 ? 6.225 10.541 7.595 1.00 69.12 89 TRP A N 1
ATOM 724 C CA . TRP A 1 89 ? 5.775 9.499 8.512 1.00 69.12 89 TRP A CA 1
ATOM 725 C C . TRP A 1 89 ? 6.751 9.312 9.682 1.00 69.12 89 TRP A C 1
ATOM 727 O O . TRP A 1 89 ? 6.334 9.235 10.835 1.00 69.12 89 TRP A O 1
ATOM 737 N N . SER A 1 90 ? 8.060 9.320 9.403 1.00 67.81 90 SER A N 1
ATOM 738 C CA . SER A 1 90 ? 9.097 9.256 10.445 1.00 67.81 90 SER A CA 1
ATOM 739 C C . SER A 1 90 ? 9.038 10.450 11.408 1.00 67.81 90 SER A C 1
ATOM 741 O O . SER A 1 90 ? 9.217 10.264 12.608 1.00 67.81 90 SER A O 1
ATOM 743 N N . ALA A 1 91 ? 8.748 11.654 10.903 1.00 70.25 91 ALA A N 1
ATOM 744 C CA . ALA A 1 91 ? 8.602 12.859 11.720 1.00 70.25 91 ALA A CA 1
ATOM 745 C C . ALA A 1 91 ? 7.355 12.810 12.624 1.00 70.25 91 ALA A C 1
ATOM 747 O O . ALA A 1 91 ? 7.475 13.028 13.825 1.00 70.25 91 ALA A O 1
ATOM 748 N N . GLN A 1 92 ? 6.190 12.416 12.090 1.00 63.62 92 GLN A N 1
ATOM 749 C CA . GLN A 1 92 ? 4.957 12.265 12.884 1.00 63.62 92 GLN A CA 1
ATOM 750 C C . GLN A 1 92 ? 5.103 11.232 14.009 1.00 63.62 92 GLN A C 1
ATOM 752 O O . GLN A 1 92 ? 4.564 11.413 15.099 1.00 63.62 92 GLN A O 1
ATOM 757 N N . LYS A 1 93 ? 5.856 10.149 13.773 1.00 60.91 93 LYS A N 1
ATOM 758 C CA . LYS A 1 93 ? 6.150 9.156 14.813 1.00 60.91 93 LYS A CA 1
ATOM 759 C C . LYS A 1 93 ? 7.054 9.725 15.915 1.00 60.91 93 LYS A C 1
ATOM 761 O O . LYS A 1 93 ? 6.857 9.388 17.079 1.00 60.91 93 LYS A O 1
ATOM 766 N N . ALA A 1 94 ? 8.034 10.559 15.560 1.00 59.84 94 ALA A N 1
ATOM 767 C CA . ALA A 1 94 ? 8.933 11.195 16.524 1.00 59.84 94 ALA A CA 1
ATOM 768 C C . ALA A 1 94 ? 8.188 12.194 17.424 1.00 59.84 94 ALA A C 1
ATOM 770 O O . ALA A 1 94 ? 8.381 12.173 18.635 1.00 59.84 94 ALA A O 1
ATOM 771 N N . GLU A 1 95 ? 7.278 12.984 16.853 1.00 57.41 95 GLU A N 1
ATOM 772 C CA . GLU A 1 95 ? 6.434 13.931 17.595 1.00 57.41 95 GLU A CA 1
ATOM 773 C C . GLU A 1 95 ? 5.442 13.207 18.524 1.00 57.41 95 GLU A C 1
ATOM 775 O O . GLU A 1 95 ? 5.344 13.545 19.698 1.00 57.41 95 GLU A O 1
ATOM 780 N N . GLY A 1 96 ? 4.790 12.134 18.058 1.00 50.00 96 GLY A N 1
ATOM 781 C CA . GLY A 1 96 ? 3.877 11.340 18.893 1.00 50.00 96 GLY A CA 1
ATOM 782 C C . GLY A 1 96 ? 4.555 10.484 19.974 1.00 50.00 96 GLY A C 1
ATOM 783 O O . GLY A 1 96 ? 3.876 9.987 20.867 1.00 50.00 96 GLY A O 1
ATOM 784 N N . THR A 1 97 ? 5.881 10.297 19.918 1.00 44.25 97 THR A N 1
ATOM 785 C CA . THR A 1 97 ? 6.637 9.602 20.979 1.00 44.25 97 THR A CA 1
ATOM 786 C C . THR A 1 97 ? 6.957 10.546 22.147 1.00 44.25 97 THR A C 1
AT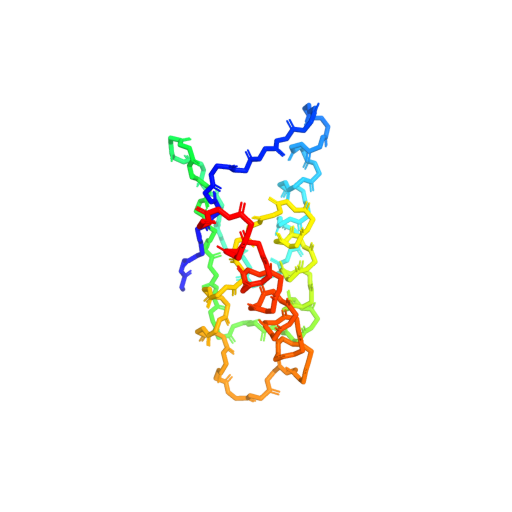OM 788 O O . THR A 1 97 ? 7.097 10.078 23.270 1.00 44.25 97 THR A O 1
ATOM 791 N N . GLN A 1 98 ? 7.001 11.866 21.921 1.00 39.00 98 GLN A N 1
ATOM 792 C CA . GLN A 1 98 ? 7.270 12.856 22.976 1.00 39.00 98 GLN A CA 1
ATOM 793 C C . GLN A 1 98 ? 6.054 13.180 23.863 1.00 39.00 98 GLN A C 1
ATOM 795 O O . GLN A 1 98 ? 6.225 13.812 24.898 1.00 39.00 98 GLN A O 1
ATOM 800 N N . GLU A 1 99 ? 4.840 12.758 23.496 1.00 36.25 99 GLU A N 1
ATOM 801 C CA . GLU A 1 99 ? 3.628 12.963 24.315 1.00 36.25 99 GLU A CA 1
ATOM 802 C C . GLU A 1 99 ? 3.320 11.784 25.260 1.00 36.25 99 GLU A C 1
ATOM 804 O O . GLU A 1 99 ? 2.306 11.800 25.959 1.00 36.25 99 GLU A O 1
ATOM 809 N N . LEU A 1 100 ? 4.178 10.756 25.293 1.00 39.19 100 LEU A N 1
ATOM 810 C CA . LEU A 1 100 ? 4.013 9.566 26.139 1.00 39.19 100 LEU A CA 1
ATOM 811 C C . LEU A 1 100 ? 5.176 9.331 27.124 1.00 39.19 100 LEU A C 1
ATOM 813 O O . LEU A 1 100 ? 5.225 8.260 27.732 1.00 39.19 100 LEU A O 1
ATOM 817 N N . GLU A 1 101 ? 6.075 10.306 27.303 1.00 35.94 101 GLU A N 1
ATOM 818 C CA . GLU A 1 101 ? 7.114 10.295 28.354 1.00 35.94 101 GLU A CA 1
ATOM 819 C C . GLU A 1 101 ? 6.767 11.209 29.536 1.00 35.94 101 GLU A C 1
ATOM 821 O O . GLU A 1 101 ? 6.310 12.353 29.305 1.00 35.94 101 GLU A O 1
#

Radius of gyration: 14.04 Å; chains: 1; bounding box: 35×28×40 Å